Protein AF-A0A383DUQ6-F1 (afdb_monomer)

Structure (mmCIF, N/CA/C/O backbone):
data_AF-A0A383DUQ6-F1
#
_entry.id   AF-A0A383DUQ6-F1
#
loop_
_atom_site.group_PDB
_atom_site.id
_atom_site.type_symbol
_atom_site.label_atom_id
_atom_site.label_alt_id
_atom_site.label_comp_id
_atom_site.label_asym_id
_atom_site.label_entity_id
_atom_site.label_seq_id
_atom_site.pdbx_PDB_ins_code
_atom_site.Cartn_x
_atom_site.Cartn_y
_atom_site.Cartn_z
_atom_site.occupancy
_atom_site.B_iso_or_equiv
_atom_site.auth_seq_id
_atom_site.auth_comp_id
_atom_site.auth_asym_id
_atom_site.auth_atom_id
_atom_site.pdbx_PDB_model_num
ATOM 1 N N . MET A 1 1 ? 41.471 -43.051 10.933 1.00 39.47 1 MET A N 1
ATOM 2 C CA . MET A 1 1 ? 40.171 -42.569 11.451 1.00 39.47 1 MET A CA 1
ATOM 3 C C . MET A 1 1 ? 40.131 -41.055 11.306 1.00 39.47 1 MET A C 1
ATOM 5 O O . MET A 1 1 ? 40.895 -40.380 11.982 1.00 39.47 1 MET A O 1
ATOM 9 N N . GLY A 1 2 ? 39.340 -40.527 10.369 1.00 41.78 2 GLY A N 1
ATOM 10 C CA . GLY A 1 2 ? 39.206 -39.083 10.157 1.00 41.78 2 GLY A CA 1
ATOM 11 C C . GLY A 1 2 ? 38.105 -38.506 11.043 1.00 41.78 2 GLY A C 1
ATOM 12 O O . GLY A 1 2 ? 36.977 -38.990 11.007 1.00 41.78 2 GLY A O 1
ATOM 13 N N . MET A 1 3 ? 38.424 -37.491 11.845 1.00 48.66 3 MET A N 1
ATOM 14 C CA . MET A 1 3 ? 37.427 -36.744 12.611 1.00 48.66 3 MET A CA 1
ATOM 15 C C . MET A 1 3 ? 36.587 -35.883 11.659 1.00 48.66 3 MET A C 1
ATOM 17 O O . MET A 1 3 ? 37.096 -34.950 11.037 1.00 48.66 3 MET A O 1
ATOM 21 N N . VAL A 1 4 ? 35.291 -36.178 11.562 1.00 55.16 4 VAL A N 1
ATOM 22 C CA . VAL A 1 4 ? 34.313 -35.328 10.875 1.00 55.16 4 VAL A CA 1
ATOM 23 C C . VAL A 1 4 ? 34.073 -34.087 11.736 1.00 55.16 4 VAL A C 1
ATOM 25 O O . VAL A 1 4 ? 33.522 -34.175 12.833 1.00 55.16 4 VAL A O 1
ATOM 28 N N . LYS A 1 5 ? 34.480 -32.909 11.249 1.00 54.84 5 LYS A N 1
ATOM 29 C CA . LYS A 1 5 ? 34.075 -31.628 11.845 1.00 54.84 5 LYS A CA 1
ATOM 30 C C . LYS A 1 5 ? 32.593 -31.405 11.550 1.00 54.84 5 LYS A C 1
ATOM 32 O O . LYS A 1 5 ? 32.235 -30.959 10.462 1.00 54.84 5 LYS A O 1
ATOM 37 N N . VAL A 1 6 ? 31.735 -31.688 12.525 1.00 56.75 6 VAL A N 1
ATOM 38 C CA . VAL A 1 6 ? 30.324 -31.290 12.486 1.00 56.75 6 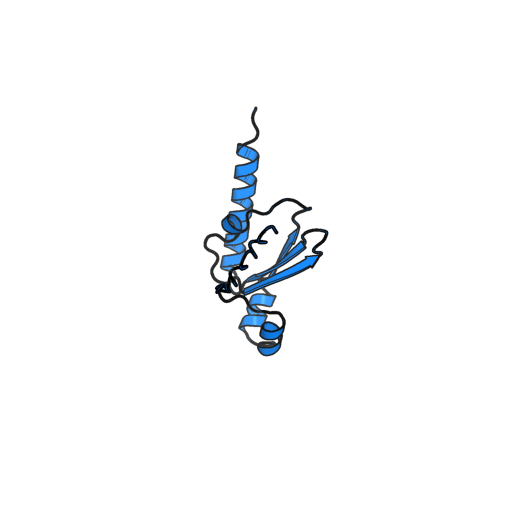VAL A CA 1
ATOM 39 C C . VAL A 1 6 ? 30.271 -29.758 12.496 1.00 56.75 6 VAL A C 1
ATOM 41 O O . VAL A 1 6 ? 30.609 -29.119 13.495 1.00 56.75 6 VAL A O 1
ATOM 44 N N . LYS A 1 7 ? 29.893 -29.142 11.367 1.00 57.19 7 LYS A N 1
ATOM 45 C CA . LYS A 1 7 ? 29.578 -27.709 11.315 1.00 57.19 7 LYS A CA 1
ATOM 46 C C . LYS A 1 7 ? 28.351 -27.481 12.193 1.00 57.19 7 LYS A C 1
ATOM 48 O O . LYS A 1 7 ? 27.249 -27.881 11.843 1.00 57.19 7 LYS A O 1
ATOM 53 N N . LYS A 1 8 ? 28.553 -26.834 13.339 1.00 59.97 8 LYS A N 1
ATOM 54 C CA . LYS A 1 8 ? 27.472 -26.335 14.191 1.00 59.97 8 LYS A CA 1
ATOM 55 C C . LYS A 1 8 ? 26.754 -25.232 13.407 1.00 59.97 8 LYS A C 1
ATOM 57 O O . LYS A 1 8 ? 27.271 -24.117 13.306 1.00 59.97 8 LYS A O 1
ATOM 62 N N . GLU A 1 9 ? 25.619 -25.545 12.788 1.00 64.25 9 GLU A N 1
ATOM 63 C CA . GLU A 1 9 ? 24.751 -24.520 12.214 1.00 64.25 9 GLU A CA 1
ATOM 64 C C . GLU A 1 9 ? 24.348 -23.570 13.343 1.00 64.25 9 GLU A C 1
ATOM 66 O O . GLU A 1 9 ? 23.736 -23.959 14.338 1.00 64.25 9 GLU A O 1
ATOM 71 N N . LYS A 1 10 ? 24.792 -22.313 13.250 1.00 66.56 10 LYS A N 1
ATOM 72 C CA . LYS A 1 10 ? 24.374 -21.278 14.191 1.00 66.56 10 LYS A CA 1
ATOM 73 C C . LYS A 1 10 ? 22.880 -21.069 13.968 1.00 66.56 10 LYS A C 1
ATOM 75 O O . LYS A 1 10 ? 22.511 -20.594 12.897 1.00 66.56 10 LYS A O 1
ATOM 80 N N . ASN A 1 11 ? 22.050 -21.383 14.962 1.00 66.19 11 ASN A N 1
ATOM 81 C CA . ASN A 1 11 ? 20.650 -20.963 14.987 1.00 66.19 11 ASN A CA 1
ATOM 82 C C . ASN A 1 11 ? 20.600 -19.436 14.826 1.00 66.19 11 ASN A C 1
ATOM 84 O O . ASN A 1 11 ? 20.895 -18.690 15.759 1.00 66.19 11 ASN A O 1
ATOM 88 N N . LYS A 1 12 ? 20.300 -18.965 13.612 1.00 76.75 12 LYS A N 1
ATOM 89 C CA . LYS A 1 12 ? 20.183 -17.541 13.286 1.00 76.75 12 LYS A CA 1
ATOM 90 C C . LYS A 1 12 ? 18.750 -17.104 13.551 1.00 76.75 12 LYS A C 1
ATOM 92 O O . LYS A 1 12 ? 17.962 -16.959 12.622 1.00 76.75 12 LYS A O 1
ATOM 97 N N . ILE A 1 13 ? 18.417 -16.908 14.822 1.00 84.19 13 ILE A N 1
ATOM 98 C CA . ILE A 1 13 ? 17.183 -16.207 15.181 1.00 84.19 13 ILE A CA 1
ATOM 99 C C . ILE A 1 13 ? 17.323 -14.766 14.668 1.00 84.19 13 ILE A C 1
ATOM 101 O O . ILE A 1 13 ? 18.322 -14.104 14.951 1.00 84.19 13 ILE A O 1
ATOM 105 N N . LYS A 1 14 ? 16.355 -14.301 13.872 1.00 84.75 14 LYS A N 1
ATOM 106 C CA . LYS A 1 14 ? 16.287 -12.927 13.359 1.00 84.75 14 LYS A CA 1
ATOM 107 C C . LYS A 1 14 ? 15.014 -12.270 13.876 1.00 84.75 14 LYS A C 1
ATOM 109 O O . LYS A 1 14 ? 13.933 -12.816 13.688 1.00 84.75 14 LYS A O 1
ATOM 114 N N . LEU A 1 15 ? 15.155 -11.096 14.483 1.00 84.69 15 LEU A N 1
ATOM 115 C CA . LEU A 1 15 ? 14.034 -10.195 14.721 1.00 84.69 15 LEU A CA 1
ATOM 116 C C . LEU A 1 15 ? 13.836 -9.351 13.460 1.00 84.69 15 LEU A C 1
ATOM 118 O O . LEU A 1 15 ? 14.795 -8.758 12.965 1.00 84.69 15 LEU A O 1
ATOM 122 N N . VAL A 1 16 ? 12.614 -9.314 12.938 1.00 82.56 16 VAL A N 1
ATOM 123 C CA . VAL A 1 16 ? 12.243 -8.493 11.781 1.00 82.56 16 VAL A CA 1
ATOM 124 C C . VAL A 1 16 ? 11.121 -7.563 12.219 1.00 82.56 16 VAL A C 1
ATOM 126 O O . VAL A 1 16 ? 10.142 -8.014 12.809 1.00 82.56 16 VAL A O 1
ATOM 129 N N . ASN A 1 17 ? 11.280 -6.266 11.965 1.00 80.31 17 ASN A N 1
ATOM 130 C CA . ASN A 1 17 ? 10.216 -5.293 12.176 1.00 80.31 17 ASN A CA 1
ATOM 131 C C . ASN A 1 17 ? 9.244 -5.368 10.989 1.00 80.31 17 ASN A C 1
ATOM 133 O O . ASN A 1 17 ? 9.680 -5.253 9.846 1.00 80.31 17 ASN A O 1
ATOM 137 N N . ASN A 1 18 ? 7.951 -5.560 11.260 1.00 78.25 18 ASN A N 1
ATOM 138 C CA . ASN A 1 18 ? 6.918 -5.641 10.223 1.00 78.25 18 ASN A CA 1
ATOM 139 C C . ASN A 1 18 ? 6.415 -4.261 9.752 1.00 78.25 18 ASN A C 1
ATOM 141 O O . ASN A 1 18 ? 5.488 -4.182 8.954 1.00 78.25 18 ASN A O 1
ATOM 145 N N . GLY A 1 19 ? 6.975 -3.167 10.283 1.00 74.62 19 GLY A N 1
ATOM 146 C CA . GLY A 1 19 ? 6.706 -1.801 9.829 1.00 74.62 19 GLY A CA 1
ATOM 147 C C . GLY A 1 19 ? 5.259 -1.338 10.001 1.00 74.62 19 GLY A C 1
ATOM 148 O O . GLY A 1 19 ? 4.847 -0.415 9.316 1.00 74.62 19 GLY A O 1
ATOM 149 N N . GLY A 1 20 ? 4.478 -1.989 10.871 1.00 78.81 20 GLY A N 1
ATOM 150 C CA . GLY A 1 20 ? 3.043 -1.721 11.020 1.00 78.81 20 GLY A CA 1
ATOM 151 C C . GLY A 1 20 ? 2.153 -2.404 9.975 1.00 78.81 20 GLY A C 1
ATOM 152 O O . GLY A 1 20 ? 0.944 -2.196 9.992 1.00 78.81 20 GLY A O 1
ATOM 153 N N . SER A 1 21 ? 2.714 -3.246 9.096 1.00 84.62 21 SER A N 1
ATOM 154 C CA . SER A 1 21 ? 1.917 -3.987 8.120 1.00 84.62 21 SER A CA 1
ATOM 155 C C . SER A 1 21 ? 0.960 -4.967 8.805 1.00 84.62 21 SER A C 1
ATOM 157 O O . SER A 1 21 ? 1.333 -5.671 9.746 1.00 84.62 21 SER A O 1
ATOM 159 N N . LEU A 1 22 ? -0.274 -5.019 8.308 1.00 89.62 22 LEU A N 1
ATOM 160 C CA . LEU A 1 22 ? -1.332 -5.891 8.802 1.00 89.62 22 LEU A CA 1
ATOM 161 C C . LEU A 1 22 ? -1.374 -7.187 7.994 1.00 89.62 22 LEU A C 1
ATOM 163 O O . LEU A 1 22 ? -1.300 -7.174 6.761 1.00 89.62 22 LEU A O 1
ATOM 167 N N . SER A 1 23 ? -1.529 -8.316 8.682 1.00 89.00 23 SER A N 1
ATOM 168 C CA . SER A 1 23 ? -1.853 -9.590 8.041 1.00 89.00 23 SER A CA 1
ATOM 169 C C . SER A 1 23 ? -3.317 -9.625 7.583 1.00 89.00 23 SER A C 1
ATOM 171 O O . SER A 1 23 ? -4.134 -8.798 7.989 1.00 89.00 23 SER A O 1
ATOM 173 N N . GLU A 1 24 ? -3.686 -10.611 6.757 1.00 88.56 24 GLU A N 1
ATOM 174 C CA . GLU A 1 24 ? -5.099 -10.818 6.395 1.00 88.56 24 GLU A CA 1
ATOM 175 C C . GLU A 1 24 ? -5.973 -11.088 7.634 1.00 88.56 24 GLU A C 1
ATOM 177 O O . GLU A 1 24 ? -7.109 -10.621 7.688 1.00 88.56 24 GLU A O 1
ATOM 182 N N . THR A 1 25 ? -5.443 -11.779 8.651 1.00 93.06 25 THR A N 1
ATOM 183 C CA . THR A 1 25 ? -6.148 -12.016 9.921 1.00 93.06 25 THR A CA 1
ATOM 184 C C . THR A 1 25 ? -6.371 -10.716 10.687 1.00 93.06 25 THR A C 1
ATOM 186 O O . THR A 1 25 ? -7.472 -10.484 11.180 1.00 93.06 25 THR A O 1
ATOM 189 N N . ASP A 1 26 ? -5.364 -9.841 10.753 1.00 92.50 26 ASP A N 1
ATOM 190 C CA . ASP A 1 26 ? -5.505 -8.547 11.430 1.00 92.50 26 ASP A CA 1
ATOM 191 C C . ASP A 1 26 ? -6.588 -7.705 10.751 1.00 92.50 26 ASP A C 1
ATOM 193 O O . ASP A 1 26 ? -7.466 -7.171 11.424 1.00 92.50 26 ASP A O 1
ATOM 197 N N . LEU A 1 27 ? -6.593 -7.670 9.412 1.00 92.12 27 LEU A N 1
ATOM 198 C CA . LEU A 1 27 ? -7.616 -6.977 8.623 1.00 92.12 27 LEU A CA 1
ATOM 199 C C . LEU A 1 27 ? -9.031 -7.510 8.881 1.00 92.12 27 LEU A C 1
ATOM 201 O O . LEU A 1 27 ? -9.978 -6.725 8.893 1.00 92.12 27 LEU A O 1
ATOM 205 N N . GLN A 1 28 ? -9.190 -8.819 9.096 1.00 93.19 28 GLN A N 1
ATOM 206 C CA . GLN A 1 28 ? -10.481 -9.406 9.467 1.00 93.19 28 GLN A CA 1
ATOM 207 C C . GLN A 1 28 ? -10.930 -8.959 10.861 1.00 93.19 28 GLN A C 1
ATOM 209 O O . GLN A 1 28 ? -12.108 -8.666 11.050 1.00 93.19 28 GLN A O 1
ATOM 214 N N . LEU A 1 29 ? -10.006 -8.875 11.822 1.00 96.19 29 LEU A N 1
ATOM 215 C CA . LEU A 1 29 ? -10.310 -8.440 13.189 1.00 96.19 29 LEU A CA 1
ATOM 216 C C . LEU A 1 29 ? -10.751 -6.974 13.252 1.00 96.19 29 LEU A C 1
ATOM 218 O O . LEU A 1 29 ? -11.598 -6.631 14.073 1.00 96.19 29 LEU A O 1
ATOM 222 N N . ILE A 1 30 ? -10.203 -6.124 12.381 1.00 94.25 30 ILE A N 1
ATOM 223 C CA . ILE A 1 30 ? -10.562 -4.701 12.290 1.00 94.25 30 ILE A CA 1
ATOM 224 C C . ILE A 1 30 ? -11.559 -4.401 11.161 1.00 94.25 30 ILE A C 1
ATOM 226 O O . ILE A 1 30 ? -11.716 -3.246 10.754 1.00 94.25 30 ILE A O 1
ATOM 230 N N . ALA A 1 31 ? -12.227 -5.422 10.621 1.00 93.88 31 ALA A N 1
ATOM 231 C CA . ALA A 1 31 ? -13.218 -5.239 9.569 1.00 93.88 31 ALA A CA 1
ATOM 232 C C . ALA A 1 31 ? -14.362 -4.322 10.040 1.00 93.88 31 ALA A C 1
ATOM 234 O O . ALA A 1 31 ? -14.833 -4.418 11.171 1.00 93.88 31 ALA A O 1
ATOM 235 N N . GLY A 1 32 ? -14.811 -3.424 9.160 1.00 92.94 32 GLY A N 1
ATOM 236 C CA . GLY A 1 32 ? -15.857 -2.442 9.475 1.00 92.94 32 GLY A CA 1
ATOM 237 C C . GLY A 1 32 ? -15.378 -1.222 10.266 1.00 92.94 32 GLY A C 1
ATOM 238 O O . GLY A 1 32 ? -16.194 -0.388 10.639 1.00 92.94 32 GLY A O 1
ATOM 239 N N . THR A 1 33 ? -14.073 -1.092 10.521 1.00 96.38 33 THR A N 1
ATOM 240 C CA . THR A 1 33 ? -13.504 0.144 11.074 1.00 96.38 33 THR A CA 1
ATOM 241 C C . THR A 1 33 ? -13.332 1.213 9.997 1.00 96.38 33 THR A C 1
ATOM 243 O O . THR A 1 33 ? -13.109 0.903 8.823 1.00 96.38 33 THR A O 1
ATOM 246 N N . GLU A 1 34 ? -13.339 2.482 10.412 1.00 95.25 34 GLU A N 1
ATOM 247 C CA . GLU A 1 34 ? -13.065 3.623 9.527 1.00 95.25 34 GLU A CA 1
ATOM 248 C C . GLU A 1 34 ? -11.704 3.505 8.827 1.00 95.25 34 GLU A C 1
ATOM 250 O O . GLU A 1 34 ? -11.576 3.887 7.664 1.00 95.25 34 GLU A O 1
ATOM 255 N N . LEU A 1 35 ? -10.707 2.911 9.498 1.00 92.81 35 LEU A N 1
ATOM 256 C CA . LEU A 1 35 ? -9.398 2.622 8.914 1.00 92.81 35 LEU A CA 1
ATOM 257 C C . LEU A 1 35 ? -9.528 1.680 7.713 1.00 92.81 35 LEU A C 1
ATOM 259 O O . LEU A 1 35 ? -9.020 1.978 6.633 1.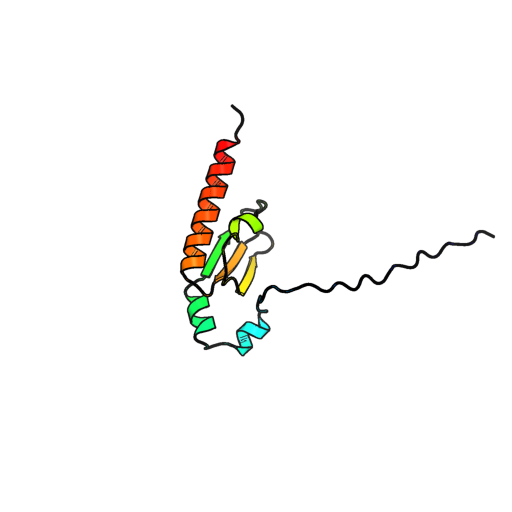00 92.81 35 LEU A O 1
ATOM 263 N N . VAL A 1 36 ? -10.234 0.555 7.871 1.00 93.56 36 VAL A N 1
ATOM 264 C CA . VAL A 1 36 ? -10.455 -0.382 6.761 1.00 93.56 36 VAL A CA 1
ATOM 265 C C . VAL A 1 36 ? -11.244 0.283 5.643 1.00 93.56 36 VAL A C 1
ATOM 267 O O . VAL A 1 36 ? -10.878 0.121 4.483 1.00 93.56 36 VAL A O 1
ATOM 270 N N . GLU A 1 37 ? -12.265 1.080 5.951 1.00 94.25 37 GLU A N 1
ATOM 271 C CA . GLU A 1 37 ? -13.005 1.816 4.925 1.00 94.25 37 GLU A CA 1
ATOM 272 C C . GLU A 1 37 ? -12.141 2.831 4.161 1.00 94.25 37 GLU A C 1
ATOM 274 O O . GLU A 1 37 ? -12.238 2.928 2.933 1.00 94.25 37 GLU A O 1
ATOM 279 N N . ALA A 1 38 ? -11.288 3.582 4.864 1.00 94.62 38 ALA A N 1
ATOM 280 C CA . ALA A 1 38 ? -10.342 4.511 4.255 1.00 94.62 38 ALA A CA 1
ATOM 281 C C . ALA A 1 38 ? -9.375 3.757 3.341 1.00 94.62 38 ALA A C 1
ATOM 283 O O . ALA A 1 38 ? -9.276 4.081 2.154 1.00 94.62 38 ALA A O 1
ATOM 284 N N . MET A 1 39 ? -8.781 2.671 3.845 1.00 94.06 39 MET A N 1
ATOM 285 C CA . MET A 1 39 ? -7.920 1.816 3.040 1.00 94.06 39 MET A CA 1
ATOM 286 C C . MET A 1 39 ? -8.641 1.240 1.833 1.00 94.06 39 MET A C 1
ATOM 288 O O . MET A 1 39 ? -8.062 1.195 0.758 1.00 94.06 39 MET A O 1
ATOM 292 N N . MET A 1 40 ? -9.911 0.846 1.967 1.00 92.25 40 MET A N 1
ATOM 293 C CA . MET A 1 40 ? -10.712 0.298 0.875 1.00 92.25 40 MET A CA 1
ATOM 294 C C . MET A 1 40 ? -10.920 1.290 -0.276 1.00 92.25 40 MET A C 1
ATOM 296 O O . MET A 1 40 ? -10.994 0.861 -1.435 1.00 92.25 40 MET A O 1
ATOM 300 N N . ARG A 1 41 ? -11.028 2.586 0.035 1.00 93.69 41 ARG A N 1
ATOM 301 C CA . ARG A 1 41 ? -11.116 3.674 -0.952 1.00 93.69 41 ARG A CA 1
ATOM 302 C C . ARG A 1 41 ? -9.755 3.993 -1.570 1.00 93.69 41 ARG A C 1
ATOM 304 O O . ARG A 1 41 ? -9.690 4.367 -2.737 1.00 93.69 41 ARG A O 1
ATOM 311 N N . ASN A 1 42 ? -8.686 3.762 -0.816 1.00 95.00 42 ASN A N 1
ATOM 312 C CA . ASN A 1 42 ? -7.317 4.109 -1.163 1.00 95.00 42 ASN A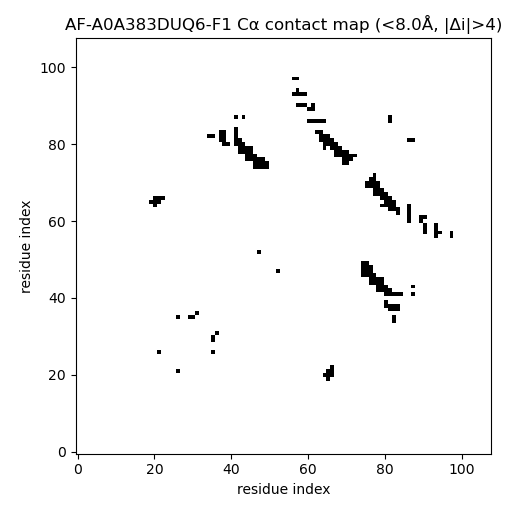 CA 1
ATOM 313 C C . ASN A 1 42 ? -6.484 2.875 -1.586 1.00 95.00 42 ASN A C 1
ATOM 315 O O . ASN A 1 42 ? -5.372 2.649 -1.102 1.00 95.00 42 ASN A O 1
ATOM 319 N N . ARG A 1 43 ? -7.018 2.060 -2.511 1.00 93.69 43 ARG A N 1
ATOM 320 C CA . ARG A 1 43 ? -6.331 0.868 -3.052 1.00 93.69 43 ARG A CA 1
ATOM 321 C C . ARG A 1 43 ? -5.864 1.080 -4.475 1.00 93.69 43 ARG A C 1
ATOM 323 O O . ARG A 1 43 ? -6.605 1.600 -5.304 1.00 93.69 43 ARG A O 1
ATOM 330 N N . VAL A 1 44 ? -4.686 0.552 -4.782 1.00 94.62 44 VAL A N 1
ATOM 331 C CA . VAL A 1 44 ? -4.160 0.499 -6.151 1.00 94.62 44 VAL A CA 1
ATOM 332 C C . VAL A 1 44 ? -3.736 -0.919 -6.504 1.00 94.62 44 VAL A C 1
ATOM 334 O O . VAL A 1 44 ? -3.328 -1.694 -5.638 1.00 94.62 44 VAL A O 1
ATOM 337 N N . VAL A 1 45 ? -3.835 -1.260 -7.787 1.00 94.81 45 VAL A N 1
ATOM 338 C CA . VAL A 1 45 ? -3.316 -2.516 -8.334 1.00 94.81 45 VAL A CA 1
ATOM 339 C C . VAL A 1 45 ? -2.094 -2.197 -9.181 1.00 94.81 45 VAL A C 1
ATOM 341 O O . VAL A 1 45 ? -2.171 -1.411 -10.122 1.00 94.81 45 VAL A O 1
ATOM 344 N N . VAL A 1 46 ? -0.972 -2.818 -8.841 1.00 92.62 46 VAL A N 1
ATOM 345 C CA . VAL A 1 46 ? 0.289 -2.718 -9.569 1.00 92.62 46 VAL A CA 1
ATOM 346 C C . VAL A 1 46 ? 0.476 -3.995 -10.375 1.00 92.62 46 VAL A C 1
ATOM 348 O O . VAL A 1 46 ? 0.438 -5.096 -9.827 1.00 92.62 46 VAL A O 1
ATOM 351 N N . VAL A 1 47 ? 0.685 -3.832 -11.679 1.00 92.06 47 VAL A N 1
ATOM 352 C CA . VAL A 1 47 ? 1.022 -4.908 -12.614 1.00 92.06 47 VAL A CA 1
ATOM 353 C C . VAL A 1 47 ? 2.436 -4.645 -13.108 1.00 92.06 47 VAL A C 1
ATOM 355 O O . VAL A 1 47 ? 2.679 -3.633 -13.763 1.00 92.06 47 VAL A O 1
ATOM 358 N N . THR A 1 48 ? 3.374 -5.527 -12.777 1.00 86.19 48 THR A N 1
ATOM 359 C CA . THR A 1 48 ? 4.795 -5.313 -13.103 1.00 86.19 48 THR A CA 1
ATOM 360 C C . THR A 1 48 ? 5.182 -5.907 -14.455 1.00 86.19 48 THR A C 1
ATOM 362 O O . THR A 1 48 ? 6.230 -5.561 -14.995 1.00 86.19 48 THR A O 1
ATOM 365 N N . ASN A 1 49 ? 4.347 -6.791 -15.019 1.00 82.69 49 ASN A N 1
ATOM 366 C CA . ASN A 1 49 ? 4.656 -7.582 -16.214 1.00 82.69 49 ASN A CA 1
ATOM 367 C C . ASN A 1 49 ? 5.979 -8.360 -16.083 1.00 82.69 49 ASN A C 1
ATOM 369 O O . ASN A 1 49 ? 6.751 -8.428 -17.034 1.00 82.69 49 ASN A O 1
ATOM 373 N N . ASN A 1 50 ? 6.231 -8.937 -14.904 1.00 79.12 50 ASN A N 1
ATOM 374 C CA . ASN A 1 50 ? 7.455 -9.676 -14.565 1.00 79.12 50 ASN A CA 1
ATOM 375 C C . ASN A 1 50 ? 8.741 -8.835 -14.554 1.00 79.12 50 ASN A C 1
ATOM 377 O O . ASN A 1 50 ? 9.834 -9.399 -14.577 1.00 79.12 50 ASN A O 1
ATOM 381 N N . ASN A 1 51 ? 8.626 -7.506 -14.506 1.00 81.31 51 ASN A N 1
ATOM 382 C CA . ASN A 1 51 ? 9.773 -6.633 -14.287 1.00 81.31 51 ASN A CA 1
ATOM 383 C C . ASN A 1 51 ? 10.054 -6.477 -12.793 1.00 81.31 51 ASN A C 1
ATOM 385 O O . ASN A 1 51 ? 9.127 -6.387 -11.981 1.00 81.31 51 ASN A O 1
ATOM 389 N N . ASP A 1 52 ? 11.335 -6.366 -12.451 1.00 81.25 52 ASP A N 1
ATOM 390 C CA . ASP A 1 52 ? 11.746 -6.006 -11.102 1.00 81.25 52 ASP A CA 1
ATOM 391 C C . ASP A 1 52 ? 11.238 -4.606 -10.748 1.00 81.25 52 ASP A C 1
ATOM 393 O O . ASP A 1 52 ? 11.342 -3.651 -11.521 1.00 81.25 52 ASP A O 1
ATOM 397 N N . VAL A 1 53 ? 10.672 -4.490 -9.550 1.00 81.69 53 VAL A N 1
ATOM 398 C CA . VAL A 1 53 ? 10.142 -3.233 -9.028 1.00 81.69 53 VAL A CA 1
ATOM 399 C C . VAL A 1 53 ? 11.082 -2.709 -7.959 1.00 81.69 53 VAL A C 1
ATOM 401 O O . VAL A 1 53 ? 11.315 -3.373 -6.946 1.00 81.69 53 VAL A O 1
ATOM 404 N N . ALA A 1 54 ? 11.566 -1.483 -8.146 1.00 88.12 54 ALA A N 1
ATOM 405 C CA . ALA A 1 54 ? 12.308 -0.746 -7.131 1.00 88.12 54 ALA A CA 1
ATOM 406 C C . ALA A 1 54 ? 11.356 -0.254 -6.024 1.00 88.12 54 ALA A C 1
ATOM 408 O O . ALA A 1 54 ? 11.017 0.924 -5.932 1.00 88.12 54 ALA A O 1
ATOM 409 N N . TRP A 1 55 ? 10.875 -1.183 -5.191 1.00 87.25 55 TRP A N 1
ATOM 410 C CA . TRP A 1 55 ? 9.873 -0.904 -4.158 1.00 87.25 55 TRP A CA 1
ATOM 411 C C . TRP A 1 55 ? 10.303 0.198 -3.189 1.00 87.25 55 TRP A C 1
ATOM 413 O O . TRP A 1 55 ? 9.466 0.998 -2.796 1.00 87.25 55 TRP A O 1
ATOM 423 N N . ASN A 1 56 ? 11.587 0.284 -2.841 1.00 89.25 56 ASN A N 1
ATOM 424 C CA . ASN A 1 56 ? 12.083 1.329 -1.942 1.00 89.25 56 ASN A CA 1
ATOM 425 C C . ASN A 1 56 ? 11.860 2.735 -2.518 1.00 89.25 56 ASN A C 1
ATOM 427 O O . ASN A 1 56 ? 11.380 3.620 -1.813 1.00 89.25 56 ASN A O 1
ATOM 431 N N . ASP A 1 57 ? 12.132 2.919 -3.809 1.00 90.75 57 ASP A N 1
ATOM 432 C CA . ASP A 1 57 ? 11.964 4.211 -4.476 1.00 90.75 57 ASP A CA 1
ATOM 433 C C . ASP A 1 57 ? 10.478 4.557 -4.591 1.00 90.75 57 ASP A C 1
ATOM 435 O O . ASP A 1 57 ? 10.058 5.672 -4.288 1.00 90.75 57 ASP A O 1
ATOM 439 N N . LEU A 1 58 ? 9.648 3.569 -4.945 1.00 91.44 58 LEU A N 1
ATOM 440 C CA . LEU A 1 58 ? 8.200 3.759 -5.025 1.00 91.44 58 LEU A CA 1
ATOM 441 C C . LEU A 1 58 ? 7.568 4.092 -3.669 1.00 91.44 58 LEU A C 1
ATOM 443 O O . LEU A 1 58 ? 6.608 4.860 -3.627 1.00 91.44 58 LEU A O 1
ATOM 447 N N . MET A 1 59 ? 8.108 3.547 -2.578 1.00 91.75 59 MET A N 1
ATOM 448 C CA . MET A 1 59 ? 7.598 3.737 -1.217 1.00 91.75 59 MET A CA 1
ATOM 449 C C . MET A 1 59 ? 8.235 4.920 -0.477 1.00 91.75 59 MET A C 1
ATOM 451 O O . MET A 1 59 ? 7.945 5.134 0.699 1.00 91.75 59 MET A O 1
ATOM 455 N N . THR A 1 60 ? 9.089 5.704 -1.139 1.00 93.44 60 THR A N 1
ATOM 456 C CA . THR A 1 60 ? 9.709 6.883 -0.525 1.00 93.44 60 THR A CA 1
ATOM 457 C C . THR A 1 60 ? 8.638 7.901 -0.116 1.00 93.44 60 THR A C 1
ATOM 459 O O . THR A 1 60 ? 7.735 8.209 -0.895 1.00 93.44 60 THR A O 1
ATOM 462 N N . ASP A 1 61 ? 8.740 8.396 1.121 1.00 94.00 61 ASP A N 1
ATOM 463 C CA . ASP A 1 61 ? 7.817 9.342 1.770 1.00 94.00 61 ASP A CA 1
ATOM 464 C C . ASP A 1 61 ? 6.367 8.866 1.968 1.00 94.00 61 ASP A C 1
ATOM 466 O O . ASP A 1 61 ? 5.516 9.647 2.399 1.00 94.00 61 ASP A O 1
ATOM 470 N N . ILE A 1 62 ? 6.090 7.581 1.739 1.00 93.56 62 ILE A N 1
ATOM 471 C CA . ILE A 1 62 ? 4.800 6.965 2.058 1.00 93.56 62 ILE A CA 1
ATOM 472 C C . ILE A 1 62 ? 4.737 6.632 3.546 1.00 93.56 62 ILE A C 1
ATOM 474 O O . ILE A 1 62 ? 5.656 6.021 4.096 1.00 93.56 62 ILE A O 1
ATOM 478 N N . LYS A 1 63 ? 3.632 7.002 4.200 1.00 91.44 63 LYS A N 1
ATOM 479 C CA . LYS A 1 63 ? 3.476 6.836 5.658 1.00 91.44 63 LYS A CA 1
ATOM 480 C C . LYS A 1 63 ? 2.417 5.813 6.045 1.00 91.44 63 LYS A C 1
ATOM 482 O O . LYS A 1 63 ? 2.581 5.126 7.046 1.00 91.44 63 LYS A O 1
ATOM 487 N N . GLY A 1 64 ? 1.351 5.707 5.262 1.00 89.31 64 GLY A N 1
ATOM 488 C CA . GLY A 1 64 ? 0.177 4.896 5.557 1.00 89.31 64 GLY A CA 1
ATOM 489 C C . GLY A 1 64 ? 0.068 3.638 4.707 1.00 89.31 64 GLY A C 1
ATOM 490 O O . GLY A 1 64 ? -1.043 3.278 4.343 1.00 89.31 64 GLY A O 1
ATOM 491 N N . LEU A 1 65 ? 1.166 2.963 4.348 1.00 88.88 65 LEU A N 1
ATOM 492 C CA . LEU A 1 65 ? 1.087 1.646 3.698 1.00 88.88 65 LEU A CA 1
ATOM 493 C C . LEU A 1 65 ? 0.839 0.553 4.747 1.00 88.88 65 LEU A C 1
ATOM 495 O O . LEU A 1 65 ? 1.732 0.229 5.526 1.00 88.88 65 LEU A O 1
ATOM 499 N N . TYR A 1 66 ? -0.336 -0.078 4.713 1.00 86.69 66 TYR A N 1
ATOM 500 C CA . TYR A 1 66 ? -0.708 -1.102 5.700 1.00 86.69 66 TYR A CA 1
ATOM 501 C C . TYR A 1 66 ? -0.664 -2.524 5.153 1.00 86.69 66 TYR A C 1
ATOM 503 O O . TYR A 1 66 ? -0.371 -3.464 5.896 1.00 86.69 66 TYR A O 1
ATOM 511 N N . HIS A 1 67 ? -0.961 -2.724 3.869 1.00 87.56 67 HIS A N 1
ATOM 512 C CA . HIS A 1 67 ? -1.067 -4.078 3.335 1.00 87.56 67 HIS A CA 1
ATOM 513 C C . HIS A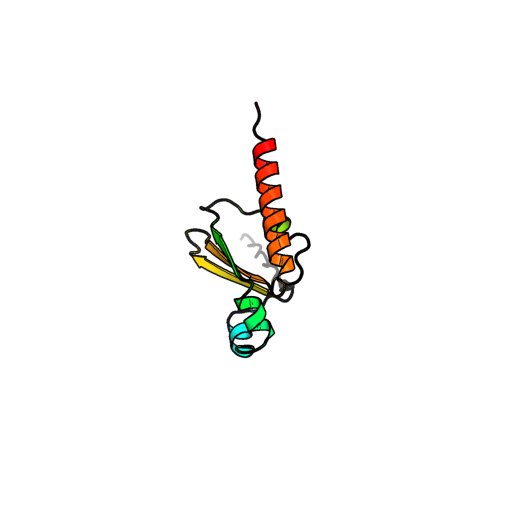 1 67 ? -0.682 -4.172 1.859 1.00 87.56 67 HIS A C 1
ATOM 515 O O . HIS A 1 67 ? -1.111 -3.371 1.027 1.00 87.56 67 HIS A O 1
ATOM 521 N N . ILE A 1 68 ? 0.103 -5.203 1.541 1.00 88.81 68 ILE A N 1
ATOM 522 C CA . ILE A 1 68 ? 0.428 -5.619 0.177 1.00 88.81 68 ILE A CA 1
ATOM 523 C C . ILE A 1 68 ? -0.136 -7.021 -0.019 1.00 88.81 68 ILE A C 1
ATOM 525 O O . ILE A 1 68 ? 0.382 -7.995 0.530 1.00 88.81 68 ILE A O 1
ATOM 529 N N . ARG A 1 69 ? -1.176 -7.131 -0.843 1.00 90.06 69 ARG A N 1
ATOM 530 C CA . ARG A 1 69 ? -1.801 -8.407 -1.177 1.00 90.06 69 ARG A CA 1
ATOM 531 C C . ARG A 1 69 ? -1.356 -8.871 -2.563 1.00 90.06 69 ARG A C 1
ATOM 533 O O . ARG A 1 69 ? -1.669 -8.196 -3.543 1.00 90.06 69 ARG A O 1
ATOM 540 N N . PRO A 1 70 ? -0.670 -10.015 -2.705 1.00 89.62 70 PRO A N 1
ATOM 541 C CA . PRO A 1 70 ? -0.440 -10.594 -4.023 1.00 89.62 70 PRO A CA 1
ATOM 542 C C . PRO A 1 70 ? -1.774 -11.092 -4.597 1.00 89.62 70 PRO A C 1
ATOM 544 O O . PRO A 1 70 ? -2.425 -11.943 -3.994 1.00 89.62 70 PRO A O 1
ATOM 547 N N . LEU A 1 71 ? -2.175 -10.573 -5.758 1.00 91.94 71 LEU A N 1
ATOM 548 C CA . LEU A 1 71 ? -3.354 -11.050 -6.490 1.00 91.94 71 LEU A CA 1
ATOM 549 C C . LEU A 1 71 ? -2.990 -12.202 -7.434 1.00 91.94 71 LEU A C 1
ATOM 551 O O . LEU A 1 71 ? -3.727 -13.176 -7.536 1.00 91.94 71 LEU A O 1
ATOM 555 N N . ASP A 1 72 ? -1.829 -12.108 -8.086 1.00 89.94 72 ASP A N 1
ATOM 556 C CA . ASP A 1 72 ? -1.262 -13.167 -8.923 1.00 89.94 72 ASP A CA 1
ATOM 557 C C . ASP A 1 72 ? 0.264 -13.124 -8.804 1.00 89.94 72 ASP A C 1
ATOM 559 O O . ASP A 1 72 ? 0.920 -12.221 -9.323 1.00 89.94 72 ASP A O 1
ATOM 563 N N . LYS A 1 73 ? 0.847 -14.105 -8.106 1.00 84.19 73 LYS A N 1
ATOM 564 C CA . LYS A 1 73 ? 2.303 -14.175 -7.910 1.00 84.19 73 LYS A CA 1
ATOM 565 C C . LYS A 1 73 ? 3.055 -14.477 -9.208 1.00 84.19 73 LYS A C 1
ATOM 567 O O . LYS A 1 73 ? 4.186 -14.030 -9.349 1.00 84.19 73 LYS A O 1
ATOM 572 N N . SER A 1 74 ? 2.444 -15.219 -10.136 1.00 86.44 74 SER A N 1
ATOM 573 C CA . SER A 1 74 ? 3.084 -15.623 -11.398 1.00 86.44 74 SER A CA 1
ATOM 574 C C . SER A 1 74 ? 3.217 -14.466 -12.383 1.00 86.44 74 SER A C 1
ATOM 576 O O . SER A 1 74 ? 4.151 -14.442 -13.177 1.00 86.44 74 SER A O 1
ATOM 578 N N . LYS A 1 75 ? 2.299 -13.499 -12.293 1.00 84.62 75 LYS A N 1
ATOM 579 C CA . LYS A 1 75 ? 2.290 -12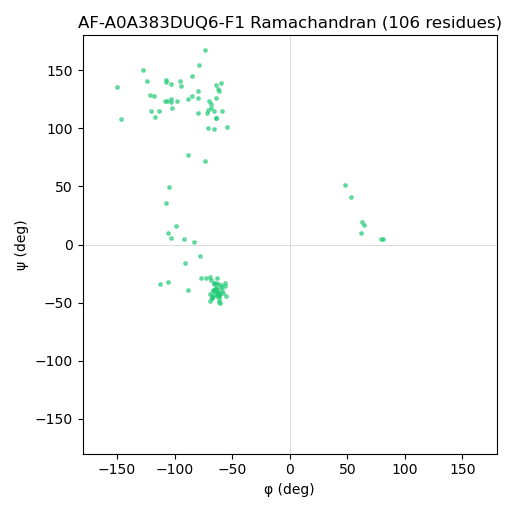.266 -13.090 1.00 84.62 75 LYS A CA 1
ATOM 580 C C . LYS A 1 75 ? 2.765 -11.045 -12.306 1.00 84.62 75 LYS A C 1
ATOM 582 O O . LYS A 1 75 ? 2.649 -9.928 -12.807 1.00 84.62 75 LYS A O 1
ATOM 587 N N . GLN A 1 76 ? 3.225 -11.261 -11.068 1.00 89.06 76 GLN A N 1
ATOM 588 C CA . GLN A 1 76 ? 3.646 -10.209 -10.146 1.00 89.06 76 GLN A CA 1
ATOM 589 C C . GLN A 1 76 ? 2.609 -9.071 -10.053 1.00 89.06 76 GLN A C 1
ATOM 591 O O . GLN A 1 76 ? 2.908 -7.893 -10.227 1.00 89.06 76 GLN A O 1
ATOM 596 N N . ILE A 1 77 ? 1.349 -9.436 -9.808 1.00 92.06 77 ILE A N 1
ATOM 597 C CA . ILE A 1 77 ? 0.253 -8.485 -9.611 1.00 92.06 77 ILE A CA 1
ATOM 598 C C . ILE A 1 77 ? 0.027 -8.311 -8.114 1.00 92.06 77 ILE A C 1
ATOM 600 O O . ILE A 1 77 ? -0.263 -9.280 -7.404 1.00 92.06 77 ILE A O 1
ATOM 604 N N . TYR A 1 78 ? 0.110 -7.068 -7.649 1.00 93.00 78 TYR A N 1
ATOM 605 C CA . TYR A 1 78 ? -0.024 -6.708 -6.241 1.00 93.00 78 TYR A CA 1
ATOM 606 C C . TYR A 1 78 ? -1.133 -5.681 -6.052 1.00 93.00 78 TYR A C 1
ATOM 608 O O . TYR A 1 78 ? -1.268 -4.747 -6.836 1.00 93.00 78 TYR A O 1
ATOM 616 N N . GLN A 1 79 ? -1.906 -5.830 -4.986 1.00 94.00 79 GLN A N 1
ATOM 617 C CA . GLN A 1 79 ? -2.819 -4.812 -4.498 1.00 94.00 79 GLN A CA 1
ATOM 618 C C . GLN A 1 79 ? -2.198 -4.142 -3.275 1.00 94.00 79 GLN A C 1
ATOM 620 O O . GLN A 1 79 ? -1.896 -4.817 -2.292 1.00 94.00 79 GLN A O 1
ATOM 625 N N . LEU A 1 80 ? -2.022 -2.826 -3.334 1.00 94.31 80 LEU A N 1
ATOM 626 C CA . LEU A 1 80 ? -1.500 -2.018 -2.233 1.00 94.31 80 LEU A CA 1
ATOM 627 C C . LEU A 1 80 ? -2.655 -1.276 -1.565 1.00 94.31 80 LEU A C 1
ATOM 629 O O . LEU A 1 80 ? -3.554 -0.783 -2.253 1.00 94.31 80 LEU A O 1
ATOM 633 N N . TRP A 1 81 ? -2.632 -1.227 -0.238 1.00 95.31 81 TRP A N 1
ATOM 634 C CA . TRP A 1 81 ? -3.659 -0.600 0.588 1.00 95.31 81 TRP A CA 1
ATOM 635 C C . TRP A 1 81 ? -3.019 0.509 1.413 1.00 95.31 81 TRP A C 1
ATOM 637 O O . TRP A 1 81 ? -2.173 0.235 2.273 1.00 95.31 81 TRP A O 1
ATOM 647 N N . PHE A 1 82 ? -3.437 1.742 1.140 1.00 95.06 82 PHE A N 1
ATOM 648 C CA . PHE A 1 82 ? -2.969 2.927 1.843 1.00 95.06 82 PHE A CA 1
ATOM 649 C C . PHE A 1 82 ? -4.064 3.464 2.751 1.00 95.06 82 PHE A C 1
ATOM 651 O O . PHE A 1 82 ? -5.215 3.503 2.345 1.00 95.06 82 PHE A O 1
ATOM 658 N N . GLU A 1 83 ? -3.743 3.924 3.952 1.00 94.12 83 GLU A N 1
ATOM 659 C CA . GLU A 1 83 ? -4.701 4.661 4.780 1.00 94.12 83 GLU A CA 1
ATOM 660 C C . GLU A 1 83 ? -4.999 6.034 4.165 1.00 94.12 83 GLU A C 1
ATOM 662 O O . GLU A 1 83 ? -6.162 6.407 3.997 1.00 94.12 83 GLU A O 1
ATOM 667 N N . LEU A 1 84 ? -3.951 6.772 3.785 1.00 94.94 84 LEU A N 1
ATOM 668 C CA . LEU A 1 84 ? -4.047 8.170 3.379 1.00 94.94 84 LEU A CA 1
ATOM 669 C C . LEU A 1 84 ? -4.147 8.313 1.860 1.00 94.94 84 LEU A C 1
ATOM 671 O O . LEU A 1 84 ? -3.450 7.645 1.098 1.00 94.94 84 LEU A O 1
ATOM 675 N N . LYS A 1 85 ? -4.981 9.255 1.408 1.00 94.00 85 LYS A N 1
ATOM 676 C CA . LYS A 1 85 ? -5.112 9.561 -0.022 1.00 94.00 85 LYS A CA 1
ATOM 677 C C . LYS A 1 85 ? -3.812 10.144 -0.595 1.00 94.00 85 LYS A C 1
ATOM 679 O O . LYS A 1 85 ? -3.420 9.793 -1.707 1.00 94.00 85 LYS A O 1
ATOM 684 N N . ASP A 1 86 ? -3.135 10.996 0.170 1.00 96.12 86 ASP A N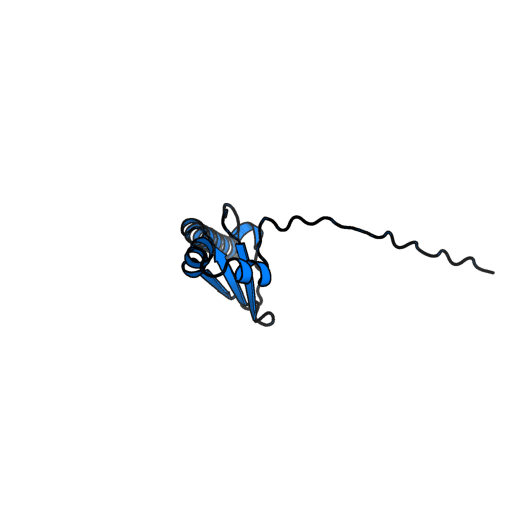 1
ATOM 685 C CA . ASP A 1 86 ? -1.897 11.654 -0.260 1.00 96.12 86 ASP A CA 1
ATOM 686 C C . ASP A 1 86 ? -0.768 10.651 -0.528 1.00 96.12 86 ASP A C 1
ATOM 688 O O . ASP A 1 86 ? 0.057 10.886 -1.409 1.00 96.12 86 ASP A O 1
ATOM 692 N N . ASP A 1 87 ? -0.769 9.497 0.151 1.00 95.38 87 ASP A N 1
ATOM 693 C CA . ASP A 1 87 ? 0.195 8.422 -0.103 1.00 95.38 87 ASP A CA 1
ATOM 694 C C . ASP A 1 87 ? 0.010 7.805 -1.498 1.00 95.38 87 ASP A C 1
ATOM 696 O O . ASP A 1 87 ? 0.992 7.441 -2.142 1.00 95.38 87 ASP A O 1
ATOM 700 N N . ILE A 1 88 ? -1.224 7.735 -2.016 1.00 94.44 88 ILE A N 1
ATOM 701 C CA . ILE A 1 88 ? -1.469 7.294 -3.399 1.00 94.44 88 ILE A CA 1
ATOM 702 C C . ILE A 1 88 ? -0.912 8.315 -4.384 1.00 94.44 88 ILE A C 1
ATOM 704 O O . ILE A 1 88 ? -0.281 7.956 -5.381 1.00 94.44 88 ILE A O 1
ATOM 708 N N . ASP A 1 89 ? -1.156 9.597 -4.121 1.00 95.06 89 ASP A N 1
ATOM 709 C CA . ASP A 1 89 ? -0.678 10.671 -4.985 1.00 95.06 89 ASP A CA 1
ATOM 710 C C . ASP A 1 89 ? 0.861 10.707 -4.979 1.00 95.06 89 ASP A C 1
ATOM 712 O O . ASP A 1 89 ? 1.478 10.873 -6.033 1.00 95.06 89 ASP A O 1
ATOM 716 N N . GLN A 1 90 ? 1.489 10.466 -3.825 1.00 96.62 90 GLN A N 1
ATOM 717 C CA . GLN A 1 90 ? 2.939 10.340 -3.697 1.00 96.62 90 GLN A CA 1
ATOM 718 C C . GLN A 1 90 ? 3.479 9.090 -4.404 1.00 96.62 90 GLN A C 1
ATOM 720 O O . GLN A 1 90 ? 4.424 9.201 -5.184 1.00 96.62 90 GLN A O 1
ATOM 725 N N . PHE A 1 91 ? 2.846 7.927 -4.227 1.00 95.06 91 PHE A N 1
ATOM 726 C CA . PHE A 1 91 ? 3.213 6.695 -4.934 1.00 95.06 91 PHE A CA 1
ATOM 727 C C . PHE A 1 91 ? 3.192 6.892 -6.457 1.00 95.06 91 PHE A C 1
ATOM 729 O O . PHE A 1 91 ? 4.124 6.498 -7.160 1.00 95.06 91 PHE A O 1
ATOM 736 N N . ASN A 1 92 ? 2.158 7.558 -6.979 1.00 93.44 92 ASN A N 1
ATOM 737 C CA . ASN A 1 92 ? 2.046 7.861 -8.405 1.00 93.44 92 ASN A CA 1
ATOM 738 C C . ASN A 1 92 ? 3.144 8.816 -8.891 1.00 93.44 92 ASN A C 1
ATOM 740 O O . ASN A 1 92 ? 3.686 8.612 -9.980 1.00 93.44 92 ASN A O 1
ATOM 744 N N . LYS A 1 93 ? 3.510 9.830 -8.094 1.00 95.12 93 LYS A N 1
ATOM 745 C CA . LYS A 1 93 ? 4.649 10.711 -8.403 1.00 95.12 93 LYS A CA 1
ATOM 746 C C . LYS A 1 93 ? 5.954 9.920 -8.456 1.00 95.12 93 LYS A C 1
ATOM 748 O O . LYS A 1 93 ? 6.686 10.046 -9.435 1.00 95.12 93 LYS A O 1
ATOM 753 N N . ASN A 1 94 ? 6.209 9.063 -7.467 1.00 95.00 94 ASN A N 1
ATOM 754 C CA . ASN A 1 94 ? 7.409 8.223 -7.424 1.00 95.00 94 ASN A CA 1
ATOM 755 C C . ASN A 1 94 ? 7.471 7.284 -8.643 1.00 95.00 94 ASN A C 1
ATOM 757 O O . ASN A 1 94 ? 8.514 7.154 -9.282 1.00 95.00 94 ASN A O 1
ATOM 761 N N . LEU A 1 95 ? 6.336 6.687 -9.028 1.00 91.88 95 LEU A N 1
ATOM 762 C CA . LEU A 1 95 ? 6.228 5.848 -10.226 1.00 91.88 95 LEU A CA 1
ATOM 763 C C . LEU A 1 95 ? 6.479 6.628 -11.523 1.00 91.88 95 LEU A C 1
ATOM 765 O O . LEU A 1 95 ? 7.052 6.098 -12.472 1.00 91.88 95 LEU A O 1
ATOM 769 N N . TYR A 1 96 ? 6.025 7.875 -11.599 1.00 90.56 96 TYR A N 1
ATOM 770 C CA . TYR A 1 96 ? 6.278 8.723 -12.758 1.00 90.56 96 TYR A CA 1
ATOM 771 C C . TYR A 1 96 ? 7.766 9.080 -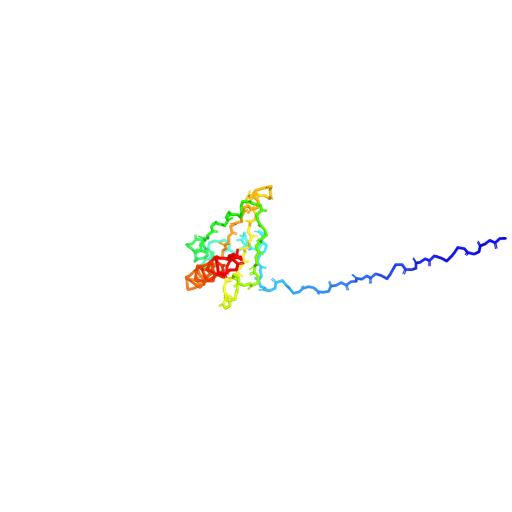12.877 1.00 90.56 96 TYR A C 1
ATOM 773 O O . TYR A 1 96 ? 8.353 8.936 -13.949 1.00 90.56 96 TYR A O 1
ATOM 781 N N . VAL A 1 97 ? 8.393 9.472 -11.766 1.00 89.19 97 VAL A N 1
ATOM 782 C CA . VAL A 1 97 ? 9.827 9.794 -11.714 1.00 89.19 97 VAL A CA 1
ATOM 783 C C . VAL A 1 97 ? 10.684 8.580 -12.078 1.00 89.19 97 VAL A C 1
ATOM 785 O O . VAL A 1 97 ? 11.610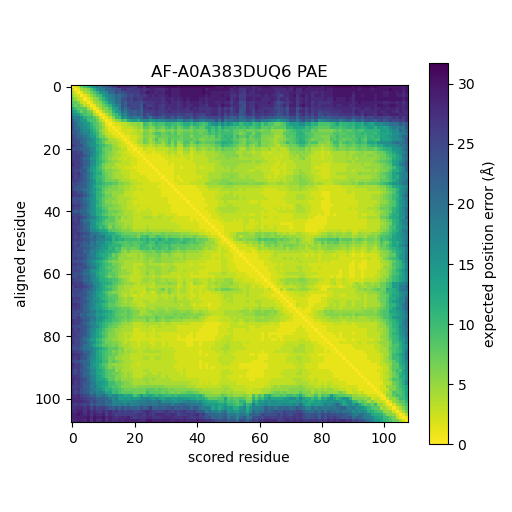 8.716 -12.877 1.00 89.19 97 VAL A O 1
ATOM 788 N N . SER A 1 98 ? 10.358 7.387 -11.571 1.00 86.38 98 SER A N 1
ATOM 789 C CA . SER A 1 98 ? 11.121 6.171 -11.888 1.00 8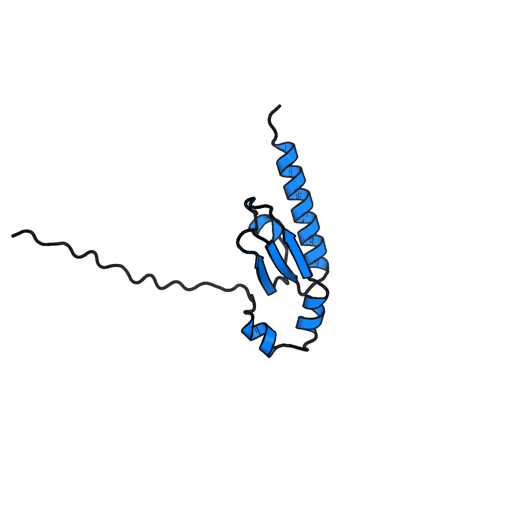6.38 98 SER A CA 1
ATOM 790 C C . SER A 1 98 ? 11.061 5.815 -13.376 1.00 86.38 98 SER A C 1
ATOM 792 O O . SER A 1 98 ? 12.076 5.453 -13.970 1.00 86.38 98 SER A O 1
ATOM 794 N N . LYS A 1 99 ? 9.903 6.008 -14.022 1.00 82.56 99 LYS A N 1
ATOM 795 C CA . LYS A 1 99 ? 9.764 5.838 -15.476 1.00 82.56 99 LYS A CA 1
ATOM 796 C C . LYS A 1 99 ? 10.624 6.829 -16.260 1.00 82.56 99 LYS A C 1
ATOM 798 O O . LYS A 1 99 ? 11.295 6.414 -17.199 1.00 82.56 99 LYS A O 1
ATOM 803 N N . LEU A 1 100 ? 10.633 8.105 -15.862 1.00 74.31 100 LEU A N 1
ATOM 804 C CA . LEU A 1 100 ? 11.451 9.135 -16.514 1.00 74.31 100 LEU A CA 1
ATOM 805 C C . LEU A 1 100 ? 12.952 8.858 -16.380 1.00 74.31 100 LEU A C 1
ATOM 807 O O . LEU A 1 100 ? 13.692 9.002 -17.355 1.00 74.31 100 LEU A O 1
ATOM 811 N N . SER A 1 101 ? 13.390 8.430 -15.193 1.00 69.12 101 SER A N 1
ATOM 812 C CA . SER A 1 101 ? 14.780 8.047 -14.934 1.00 69.12 101 SER A CA 1
ATOM 813 C C . SER A 1 101 ? 15.235 6.921 -15.865 1.00 69.12 101 SER A C 1
ATOM 815 O O . SER A 1 101 ? 16.326 6.994 -16.423 1.00 69.12 101 SER A O 1
ATOM 817 N N . ASN A 1 102 ? 14.378 5.921 -16.095 1.00 62.75 102 ASN A N 1
ATOM 818 C CA . ASN A 1 102 ? 14.687 4.809 -16.994 1.00 62.75 102 ASN A CA 1
ATOM 819 C C . ASN A 1 102 ? 14.801 5.246 -18.462 1.00 62.75 102 ASN A C 1
ATOM 821 O O . ASN A 1 102 ? 15.706 4.792 -19.152 1.00 62.75 102 ASN A O 1
ATOM 825 N N . THR A 1 103 ? 13.954 6.168 -18.933 1.00 63.91 103 THR A N 1
ATOM 826 C CA . THR A 1 103 ? 14.077 6.722 -20.298 1.00 63.91 103 THR A CA 1
ATOM 827 C C . THR A 1 103 ? 15.303 7.615 -20.487 1.00 63.91 103 THR A C 1
ATOM 829 O O . THR A 1 103 ? 15.822 7.713 -21.591 1.00 63.91 103 THR A O 1
ATOM 832 N N . ALA A 1 104 ? 15.795 8.263 -19.429 1.00 52.69 104 ALA A N 1
ATOM 833 C CA . ALA A 1 104 ? 16.975 9.125 -19.509 1.00 52.69 104 ALA A CA 1
ATOM 834 C C . ALA A 1 104 ? 18.305 8.347 -19.536 1.00 52.69 104 ALA A C 1
ATOM 836 O O . ALA A 1 104 ? 19.355 8.953 -19.727 1.00 52.69 104 ALA A O 1
ATOM 837 N N . HIS A 1 105 ? 18.285 7.034 -19.283 1.00 54.03 105 HIS A N 1
ATOM 838 C CA . HIS A 1 105 ? 19.472 6.170 -19.238 1.00 54.03 105 HIS A CA 1
ATOM 839 C C . HIS A 1 105 ? 19.613 5.260 -20.470 1.00 54.03 105 HIS A C 1
ATOM 841 O O . HIS A 1 105 ? 20.483 4.389 -20.472 1.00 54.03 105 HIS A O 1
ATOM 847 N N . GLU A 1 106 ? 18.811 5.448 -21.523 1.00 39.94 106 GLU A N 1
ATOM 848 C CA . GLU A 1 106 ? 19.079 4.801 -22.812 1.00 39.94 106 GLU A CA 1
ATOM 849 C C . GLU A 1 106 ? 20.352 5.413 -23.431 1.00 39.94 106 GLU A C 1
ATOM 851 O O . GLU A 1 106 ? 20.381 6.620 -23.689 1.00 39.94 106 GLU A O 1
ATOM 856 N N . PRO A 1 107 ? 21.431 4.633 -23.641 1.00 50.44 107 PRO A N 1
ATOM 857 C CA . PRO A 1 107 ? 22.611 5.142 -24.321 1.00 50.44 107 PRO A CA 1
ATOM 858 C C . PRO A 1 107 ? 22.273 5.358 -25.800 1.00 50.44 107 PRO A C 1
ATOM 860 O O . PRO A 1 107 ? 21.832 4.430 -26.479 1.00 50.44 107 PRO A O 1
ATOM 863 N N . THR A 1 108 ? 22.477 6.587 -26.278 1.00 44.25 108 THR A N 1
ATOM 864 C CA . THR A 1 108 ? 22.566 6.918 -27.711 1.00 44.25 108 THR A CA 1
ATOM 865 C C . THR A 1 108 ? 23.724 6.201 -28.382 1.00 44.25 108 THR A C 1
ATOM 867 O O . THR A 1 108 ? 24.807 6.164 -27.749 1.00 44.25 108 THR A O 1
#

Radius of gyration: 20.01 Å; Cα contacts (8 Å, |Δi|>4): 109; chains: 1; bounding box: 56×54×43 Å

Organism: NCBI:txid408172

Sequence (108 aa):
MGMVKVKKEKNKIKLVNNGGSLSETDLQLIAGTELVEAMMRNRVVVVTNNNDVAWNDLMTDIKGLYHIRPLDKSKQIYQLWFELKDDIDQFNKNLYVSKLSNTAHEPT

Mean predicted aligned error: 9.04 Å

Solvent-accessible surface area (backbone atoms only — not comparable to full-atom values): 6662 Å² total; per-residue (Å²): 139,83,85,79,82,77,78,79,77,74,86,79,85,77,91,77,85,67,80,76,49,52,53,77,68,54,51,61,74,46,58,90,35,71,64,49,54,38,18,68,74,33,55,50,76,48,74,48,80,75,50,90,72,66,58,68,64,39,49,56,93,51,80,40,65,34,39,80,44,73,77,36,77,92,51,46,24,36,34,39,29,20,52,42,65,65,40,54,57,44,32,52,50,34,50,50,52,55,53,52,55,58,66,72,66,66,83,126

Secondary structure (DSSP, 8-state):
------------------TTPPPHHHHHHTTTSHHHHHHHHSEEEEE-TT----HHHHTTT---EEEEEEEETTTTEEEEEESSHHHHHHHHHHHHHHHHHHHTT---

pLDDT: mean 83.8, std 14.61, range [39.47, 96.62]

Foldseek 3Di:
DDDDDDPPDPPPDDDDDPLQADDPVRCVVCPPPPQNVLQVVQKDKDFCQPDDDPVCLLCPPARFWHYWDQPDVVRRIIMTTGNDNVSSVSSVVSVVVVVVVVVVPPDD

Nearest PDB structures (foldseek):
  7a8w-assembly2_EEE  TM=5.098E-01  e=2.804E+00  Oryza sativa Japonica Group
  8cd1-assembly1_h  TM=4.309E-01  e=1.463E+00  Pseudomonas aeruginosa PAO1
  2ykr-assembly1_H  TM=3.957E-01  e=1.370E+00  Escherichia coli DH5[alpha]
  5wu6-assembly1_A  TM=6.196E-01  e=7.444E+00  Homo sapiens
  5y5z-assembly1_N  TM=3.296E-01  e=1.778E+00  Thermus thermophilus HB8